Protein AF-A0A7U7CVU2-F1 (afdb_monomer)

pLDDT: mean 82.15, std 10.12, range [53.09, 92.31]

Sequence (63 aa):
MKELLEKISEHAMAFDKDENPAEYNEVLKLIKKGFVNRLNSTEEKEVIFVRITLEGRKALLKL

Structure (mmCIF, N/CA/C/O backbone):
data_AF-A0A7U7CVU2-F1
#
_entry.id   AF-A0A7U7CVU2-F1
#
loop_
_atom_site.group_PDB
_atom_site.id
_atom_site.type_symbol
_atom_site.label_atom_id
_atom_site.label_alt_id
_atom_site.label_comp_id
_atom_site.label_asym_id
_atom_site.label_entity_id
_atom_site.label_seq_id
_atom_site.pdbx_PDB_ins_code
_atom_site.Cartn_x
_atom_site.Cartn_y
_atom_site.Cartn_z
_atom_site.occupancy
_atom_site.B_iso_or_equiv
_atom_site.auth_seq_id
_atom_site.auth_comp_id
_atom_site.auth_asym_id
_atom_site.auth_atom_id
_atom_site.pdbx_PDB_model_num
ATOM 1 N N . MET A 1 1 ? -2.119 10.246 -0.766 1.00 62.38 1 MET A N 1
ATOM 2 C CA . MET A 1 1 ? -2.234 9.387 0.442 1.00 62.38 1 MET A CA 1
ATOM 3 C C . MET A 1 1 ? -3.606 8.717 0.609 1.00 62.38 1 MET A C 1
ATOM 5 O O . MET A 1 1 ? -3.598 7.518 0.840 1.00 62.38 1 MET 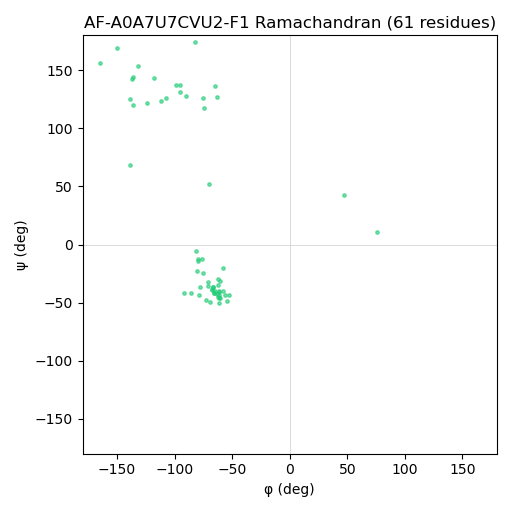A O 1
ATOM 9 N N . LYS A 1 2 ? -4.757 9.411 0.480 1.00 68.94 2 LYS A N 1
ATOM 10 C CA . LYS A 1 2 ? -6.090 8.762 0.553 1.00 68.94 2 LYS A CA 1
ATOM 11 C C . LYS A 1 2 ? -6.410 7.914 -0.696 1.00 68.94 2 LYS A C 1
ATOM 13 O O . LYS A 1 2 ? -6.666 6.727 -0.549 1.00 68.94 2 LYS A O 1
ATOM 18 N N . GLU A 1 3 ? -6.198 8.474 -1.892 1.00 76.12 3 GLU A N 1
ATOM 19 C CA . GLU A 1 3 ? -6.404 7.774 -3.177 1.00 76.12 3 GLU A CA 1
ATOM 20 C C . GLU A 1 3 ? -5.610 6.464 -3.312 1.00 76.12 3 GLU A C 1
ATOM 22 O O . GLU A 1 3 ? -6.155 5.451 -3.735 1.00 76.12 3 GLU A O 1
ATOM 27 N N . LEU A 1 4 ? -4.331 6.445 -2.912 1.00 79.50 4 LEU A N 1
ATOM 28 C CA . LEU A 1 4 ? -3.483 5.252 -3.044 1.00 79.50 4 LEU A CA 1
ATOM 29 C C . LEU A 1 4 ? -3.943 4.105 -2.131 1.00 79.50 4 LEU A C 1
ATOM 31 O O . LEU A 1 4 ? -3.911 2.944 -2.525 1.00 79.50 4 LEU A O 1
ATOM 35 N N . LEU A 1 5 ? -4.382 4.425 -0.910 1.00 77.94 5 LEU A N 1
ATOM 36 C CA . LEU A 1 5 ? -4.926 3.427 0.009 1.00 77.94 5 LEU A CA 1
ATOM 37 C C . LEU A 1 5 ? -6.302 2.930 -0.452 1.00 77.94 5 LEU A C 1
ATOM 39 O O . LEU A 1 5 ? -6.568 1.742 -0.300 1.00 77.94 5 LEU A O 1
ATOM 43 N N . GLU A 1 6 ? -7.139 3.796 -1.035 1.00 80.06 6 GLU A N 1
ATOM 44 C CA . GLU A 1 6 ? -8.425 3.418 -1.647 1.00 80.06 6 GLU A CA 1
ATOM 45 C C . GLU A 1 6 ? -8.222 2.446 -2.814 1.00 80.06 6 GLU A C 1
ATOM 47 O O . GLU A 1 6 ? -8.853 1.389 -2.820 1.00 80.06 6 GLU A O 1
ATOM 52 N N . LYS A 1 7 ? -7.261 2.730 -3.709 1.00 78.62 7 LYS A N 1
ATOM 53 C CA . LYS A 1 7 ? -6.854 1.855 -4.828 1.00 78.62 7 LYS A CA 1
ATOM 54 C C . LYS A 1 7 ? -6.518 0.438 -4.335 1.00 78.62 7 LYS A C 1
ATOM 56 O O . LYS A 1 7 ? -6.972 -0.551 -4.896 1.00 78.62 7 LYS A O 1
ATOM 61 N N . ILE A 1 8 ? -5.782 0.339 -3.223 1.00 81.06 8 ILE A N 1
ATOM 62 C CA . ILE A 1 8 ? -5.348 -0.933 -2.613 1.00 81.06 8 ILE A CA 1
ATOM 63 C C . ILE A 1 8 ? -6.467 -1.599 -1.774 1.00 81.06 8 ILE A C 1
ATOM 65 O O . ILE A 1 8 ? -6.342 -2.761 -1.380 1.00 81.06 8 ILE A O 1
ATOM 69 N N . SER A 1 9 ? -7.554 -0.889 -1.442 1.00 70.81 9 SER A N 1
ATOM 70 C CA . SER A 1 9 ? -8.520 -1.346 -0.431 1.00 70.81 9 SER A CA 1
ATOM 71 C C . SER A 1 9 ? -9.453 -2.464 -0.909 1.00 70.81 9 SER A C 1
ATOM 73 O O . SER A 1 9 ? -9.902 -3.263 -0.083 1.00 70.81 9 SER A O 1
ATOM 75 N N . GLU A 1 10 ? -9.683 -2.571 -2.221 1.00 65.25 10 GLU A N 1
ATOM 76 C CA . GLU A 1 10 ? -10.582 -3.577 -2.797 1.00 65.25 10 GLU A CA 1
ATOM 77 C C . GLU A 1 10 ? -9.887 -4.924 -3.051 1.00 65.25 10 GLU A C 1
ATOM 79 O O . GLU A 1 10 ? -10.439 -5.968 -2.703 1.00 65.25 10 GLU A O 1
ATOM 84 N N . HIS A 1 11 ? -8.647 -4.943 -3.559 1.00 74.38 11 HIS A N 1
ATOM 85 C CA . HIS A 1 11 ? -7.944 -6.179 -3.933 1.00 74.38 11 HIS A CA 1
ATOM 86 C C . HIS A 1 11 ? -6.417 -6.080 -3.777 1.00 74.38 11 HIS A C 1
ATOM 88 O O . HIS A 1 11 ? -5.859 -5.010 -3.547 1.00 74.38 11 HIS A O 1
ATOM 94 N N . ALA A 1 12 ? -5.725 -7.222 -3.884 1.00 78.06 12 ALA A N 1
ATOM 95 C CA . ALA A 1 12 ? -4.268 -7.229 -3.982 1.00 78.06 12 ALA A CA 1
ATOM 96 C C . ALA A 1 12 ? -3.844 -6.509 -5.269 1.00 78.06 12 ALA A C 1
ATOM 98 O O . ALA A 1 12 ? -4.310 -6.860 -6.351 1.00 78.06 12 ALA A O 1
ATOM 99 N N . MET A 1 13 ? -2.962 -5.520 -5.143 1.00 86.00 13 MET A N 1
ATOM 100 C CA . MET A 1 13 ? -2.500 -4.709 -6.266 1.00 86.00 13 MET A CA 1
ATOM 101 C C . MET A 1 13 ? -1.006 -4.863 -6.489 1.00 86.00 13 MET A C 1
ATOM 103 O O . MET A 1 13 ? -0.241 -4.964 -5.530 1.00 86.00 13 MET A O 1
ATOM 107 N N . ALA A 1 14 ? -0.614 -4.850 -7.759 1.00 86.31 14 ALA A N 1
ATOM 108 C CA . ALA A 1 14 ? 0.771 -4.813 -8.193 1.00 86.31 14 ALA A CA 1
ATOM 109 C C . ALA A 1 14 ? 1.190 -3.367 -8.475 1.00 86.31 14 ALA A C 1
ATOM 111 O O . ALA A 1 14 ? 0.441 -2.624 -9.107 1.00 86.31 14 ALA A O 1
ATOM 112 N N . PHE A 1 15 ? 2.387 -2.990 -8.036 1.00 86.25 15 PHE A N 1
ATOM 113 C CA . PHE A 1 15 ? 3.022 -1.725 -8.398 1.00 86.25 15 PHE A CA 1
ATOM 114 C C . PHE A 1 15 ? 4.385 -2.015 -9.000 1.00 86.25 15 PHE A C 1
ATOM 116 O O . PHE A 1 15 ? 5.215 -2.639 -8.341 1.00 86.25 15 PHE A O 1
ATOM 123 N N . ASP A 1 16 ? 4.588 -1.557 -10.229 1.00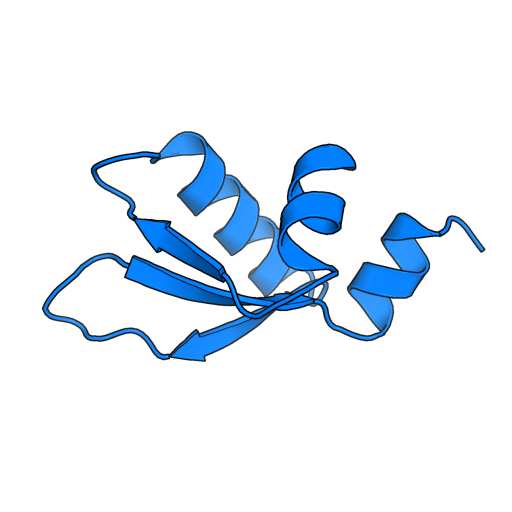 87.25 16 ASP A N 1
ATOM 124 C CA . ASP A 1 16 ? 5.838 -1.669 -10.973 1.00 87.25 16 ASP A CA 1
ATOM 125 C C . ASP A 1 16 ? 6.661 -0.381 -10.804 1.00 87.25 16 ASP A C 1
ATOM 127 O O . ASP A 1 16 ? 6.129 0.730 -10.920 1.00 87.25 16 ASP A O 1
ATOM 131 N N . LYS A 1 17 ? 7.947 -0.523 -10.478 1.00 86.88 17 LYS A N 1
ATOM 132 C CA . LYS A 1 17 ? 8.865 0.603 -10.276 1.00 86.88 17 LYS A CA 1
ATOM 133 C C . LYS A 1 17 ? 9.225 1.323 -11.578 1.00 86.88 17 LYS A C 1
ATOM 135 O O . LYS A 1 17 ? 9.439 2.533 -11.523 1.00 86.88 17 LYS A O 1
ATOM 140 N N . ASP A 1 18 ? 9.287 0.620 -12.705 1.00 86.88 18 ASP A N 1
ATOM 141 C CA . ASP A 1 18 ? 9.640 1.194 -14.007 1.00 86.88 18 ASP A CA 1
ATOM 142 C C . ASP A 1 18 ? 8.454 1.948 -14.617 1.00 86.88 18 ASP A C 1
ATOM 144 O O . ASP A 1 18 ? 8.629 3.016 -15.202 1.00 86.88 18 ASP A O 1
ATOM 148 N N . GLU A 1 19 ? 7.233 1.438 -14.425 1.00 87.19 19 GLU A N 1
ATOM 149 C CA . GLU A 1 19 ? 6.017 2.090 -14.923 1.00 87.19 19 GLU A CA 1
ATOM 150 C C . GLU A 1 19 ? 5.581 3.262 -14.028 1.00 87.19 19 GLU A C 1
ATOM 152 O O . GLU A 1 19 ? 5.234 4.334 -14.522 1.00 87.19 19 GLU A O 1
ATOM 157 N N . ASN A 1 20 ? 5.612 3.082 -12.700 1.00 85.81 20 ASN A N 1
ATOM 158 C CA . ASN A 1 20 ? 5.079 4.051 -11.737 1.00 85.81 20 ASN A CA 1
ATOM 159 C C . ASN A 1 20 ? 5.999 4.225 -10.507 1.00 85.81 20 ASN A C 1
ATOM 161 O O . ASN A 1 20 ? 5.613 3.901 -9.376 1.00 85.81 20 ASN A O 1
ATOM 165 N N . PRO A 1 21 ? 7.201 4.817 -10.667 1.00 88.19 21 PRO A N 1
ATOM 166 C CA . PRO A 1 21 ? 8.197 4.931 -9.593 1.00 88.19 21 PRO A CA 1
ATOM 167 C C . PRO A 1 21 ? 7.722 5.769 -8.396 1.00 88.19 21 PRO A C 1
ATOM 169 O O . PRO A 1 21 ? 8.139 5.538 -7.257 1.00 88.19 21 PRO A O 1
ATOM 172 N N . ALA A 1 22 ? 6.851 6.755 -8.626 1.00 89.19 22 ALA A N 1
ATOM 173 C CA . ALA A 1 22 ? 6.289 7.582 -7.561 1.00 89.19 22 ALA A CA 1
ATOM 174 C C . ALA A 1 22 ? 5.322 6.782 -6.670 1.00 89.19 22 ALA A C 1
ATOM 176 O O . ALA A 1 22 ? 5.480 6.788 -5.445 1.00 89.19 22 ALA A O 1
ATOM 177 N N . GLU A 1 23 ? 4.376 6.050 -7.274 1.00 87.75 23 GLU A N 1
ATOM 178 C CA . GLU A 1 23 ? 3.450 5.177 -6.539 1.00 87.75 23 GLU A CA 1
ATOM 179 C C . GLU A 1 23 ? 4.215 4.051 -5.836 1.00 87.75 23 GLU A C 1
ATOM 181 O O . GLU A 1 23 ? 3.982 3.802 -4.655 1.00 87.75 23 GLU A O 1
ATOM 186 N N . TYR A 1 24 ? 5.198 3.439 -6.504 1.00 90.00 24 TYR A N 1
ATOM 187 C CA . TYR A 1 24 ? 6.050 2.406 -5.914 1.00 90.00 24 TYR A CA 1
ATOM 188 C C . TYR A 1 24 ? 6.723 2.881 -4.614 1.00 90.00 24 TYR A C 1
ATOM 190 O O . TYR A 1 24 ? 6.643 2.222 -3.573 1.00 90.00 24 TYR A O 1
ATOM 198 N N . ASN A 1 25 ? 7.331 4.071 -4.630 1.00 90.31 25 ASN A N 1
ATOM 199 C CA . ASN A 1 25 ? 7.967 4.651 -3.446 1.00 90.31 25 ASN A CA 1
ATOM 200 C C . ASN A 1 25 ? 6.963 5.023 -2.344 1.00 90.31 25 ASN A C 1
ATOM 202 O O . ASN A 1 25 ? 7.266 4.872 -1.156 1.00 90.31 25 ASN A O 1
ATOM 206 N N . GLU A 1 26 ? 5.773 5.513 -2.698 1.00 91.06 26 GLU A N 1
ATOM 207 C CA . GLU A 1 26 ? 4.692 5.747 -1.732 1.00 91.06 26 GLU A CA 1
ATOM 208 C C . GLU A 1 26 ? 4.245 4.436 -1.073 1.00 91.06 26 GLU A C 1
ATOM 210 O O . GLU A 1 26 ? 4.136 4.371 0.154 1.00 91.06 26 GLU A O 1
ATOM 215 N N . VAL A 1 27 ? 4.064 3.368 -1.852 1.00 89.62 27 VAL A N 1
ATOM 216 C CA . VAL A 1 27 ? 3.694 2.043 -1.345 1.00 89.62 27 VAL A CA 1
ATOM 217 C C . VAL A 1 27 ? 4.764 1.503 -0.397 1.00 89.62 27 VAL A C 1
ATOM 219 O O . VAL A 1 27 ? 4.419 1.046 0.691 1.00 89.62 27 VAL A O 1
ATOM 222 N N . LEU A 1 28 ? 6.056 1.638 -0.713 1.00 89.94 28 LEU A N 1
ATOM 223 C CA . LEU A 1 28 ? 7.139 1.273 0.212 1.00 89.94 28 LEU A CA 1
ATOM 224 C C . LEU A 1 28 ? 7.057 2.029 1.547 1.00 89.94 28 LEU A C 1
ATOM 226 O O . LEU A 1 28 ? 7.258 1.439 2.614 1.00 89.94 28 LEU A O 1
ATOM 230 N N . LYS A 1 29 ? 6.718 3.325 1.522 1.00 92.31 29 LYS A N 1
ATOM 231 C CA . LYS A 1 29 ? 6.488 4.102 2.7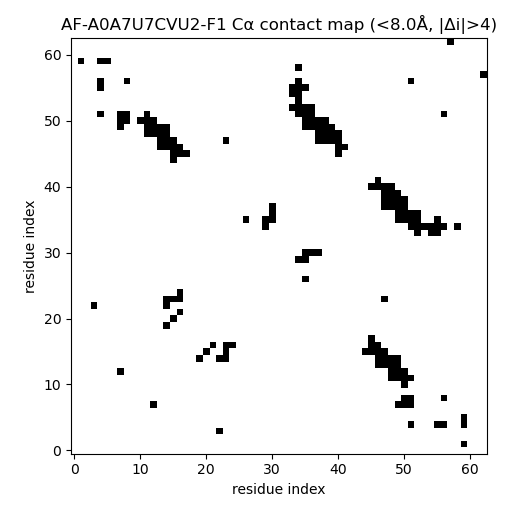53 1.00 92.31 29 LYS A CA 1
ATOM 232 C C . LYS A 1 29 ? 5.279 3.574 3.524 1.00 92.31 29 LYS A C 1
ATOM 234 O O . LYS A 1 29 ? 5.340 3.511 4.750 1.00 92.31 29 LYS A O 1
ATOM 239 N N . LEU A 1 30 ? 4.197 3.198 2.843 1.00 90.25 30 LEU A N 1
ATOM 240 C CA . LEU A 1 30 ? 3.008 2.619 3.475 1.00 90.25 30 LEU A CA 1
ATOM 241 C C . LEU A 1 30 ? 3.299 1.234 4.081 1.00 90.25 30 LEU A C 1
ATOM 243 O O . LEU A 1 30 ? 2.806 0.955 5.174 1.00 90.25 30 LEU A O 1
ATOM 247 N N . ILE A 1 31 ? 4.140 0.416 3.433 1.00 90.81 31 ILE A N 1
ATOM 248 C CA . ILE A 1 31 ? 4.630 -0.863 3.977 1.00 90.81 31 ILE A CA 1
ATOM 249 C C . ILE A 1 31 ? 5.413 -0.605 5.262 1.00 90.81 31 ILE A C 1
ATOM 251 O O . ILE A 1 31 ? 5.115 -1.188 6.301 1.00 90.81 31 ILE A O 1
ATOM 255 N N . LYS A 1 32 ? 6.375 0.325 5.226 1.00 91.50 32 LYS A N 1
ATOM 256 C CA . LYS A 1 32 ? 7.196 0.675 6.397 1.00 91.50 32 LYS A CA 1
ATOM 257 C C . LYS A 1 32 ? 6.361 1.208 7.568 1.00 91.50 32 LYS A C 1
ATOM 259 O O . LYS A 1 32 ? 6.731 1.009 8.719 1.00 91.50 32 LYS A O 1
ATOM 264 N N . LYS A 1 33 ? 5.242 1.877 7.278 1.00 90.44 33 LYS A N 1
ATOM 265 C CA . LYS A 1 33 ? 4.274 2.362 8.276 1.00 90.44 33 LYS A CA 1
ATOM 266 C C . LYS A 1 33 ? 3.288 1.285 8.758 1.00 90.44 33 LYS A C 1
ATOM 268 O O . LYS A 1 33 ? 2.497 1.571 9.647 1.00 90.44 33 LYS A O 1
ATOM 273 N N . GLY A 1 34 ? 3.302 0.081 8.18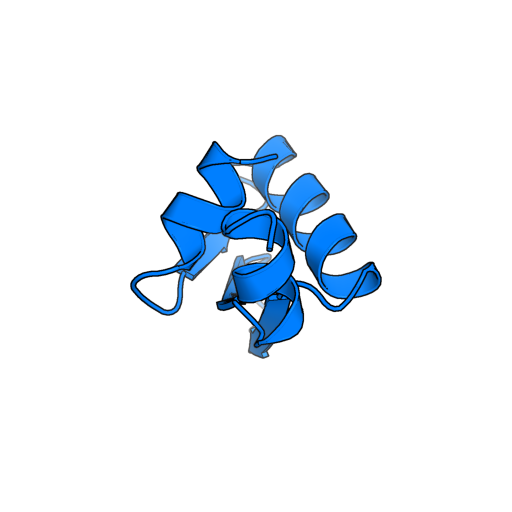1 1.00 90.81 34 GLY A N 1
ATOM 274 C CA . GLY A 1 34 ? 2.395 -1.014 8.540 1.00 90.81 34 GLY A CA 1
ATOM 275 C C . GLY A 1 34 ? 0.964 -0.867 8.007 1.00 90.81 34 GLY A C 1
ATOM 276 O O . GLY A 1 34 ? 0.081 -1.625 8.405 1.00 90.81 34 GLY A O 1
ATOM 277 N N . PHE A 1 35 ? 0.708 0.086 7.104 1.00 90.88 35 PHE A N 1
ATOM 278 C CA . PHE A 1 35 ? -0.622 0.307 6.518 1.00 90.88 35 PHE A CA 1
ATOM 279 C C . PHE A 1 35 ? -0.944 -0.663 5.375 1.00 90.88 35 PHE A C 1
ATOM 281 O O . PHE A 1 35 ? -2.111 -0.918 5.079 1.00 90.88 35 PHE A O 1
ATOM 288 N N . VAL A 1 36 ? 0.077 -1.232 4.740 1.00 90.88 36 VAL A N 1
ATOM 289 C CA . VAL A 1 36 ? -0.061 -2.252 3.695 1.00 90.88 36 VAL A CA 1
ATOM 290 C C . VAL A 1 36 ? 0.963 -3.362 3.935 1.00 90.88 36 VAL A C 1
ATOM 292 O O . VAL A 1 36 ? 2.080 -3.102 4.373 1.00 90.88 36 VAL A O 1
ATOM 295 N N . ASN A 1 37 ? 0.584 -4.602 3.648 1.00 90.06 37 ASN A N 1
ATOM 296 C CA . ASN A 1 37 ? 1.476 -5.754 3.679 1.00 90.06 37 ASN A CA 1
ATOM 297 C C . ASN A 1 37 ? 1.960 -6.071 2.269 1.00 90.06 37 ASN A C 1
ATOM 299 O O . ASN A 1 37 ? 1.160 -6.104 1.333 1.00 90.06 37 ASN A O 1
ATOM 303 N N . ARG A 1 38 ? 3.255 -6.369 2.142 1.00 88.31 38 ARG A N 1
ATOM 304 C CA . ARG A 1 38 ? 3.837 -6.955 0.932 1.00 88.31 38 ARG A CA 1
ATOM 305 C C . ARG A 1 38 ? 3.460 -8.436 0.875 1.00 88.31 38 ARG A C 1
ATOM 307 O O . ARG A 1 38 ? 3.691 -9.153 1.842 1.00 88.31 38 ARG A O 1
ATOM 314 N N . LEU A 1 39 ? 2.866 -8.873 -0.231 1.00 83.56 39 LEU A N 1
ATOM 315 C CA . LEU A 1 39 ? 2.430 -10.256 -0.437 1.00 83.56 39 LEU A CA 1
ATOM 316 C C . LEU A 1 39 ? 3.497 -11.106 -1.122 1.00 83.56 39 LEU A C 1
ATOM 318 O O . LEU A 1 39 ? 3.676 -12.249 -0.731 1.00 83.56 39 LEU A O 1
ATOM 322 N N . ASN A 1 40 ? 4.183 -10.560 -2.129 1.00 72.50 40 ASN A N 1
ATOM 323 C CA . ASN A 1 40 ? 5.312 -11.198 -2.803 1.00 72.50 40 ASN A CA 1
ATOM 324 C C . ASN A 1 40 ? 6.089 -10.169 -3.633 1.00 72.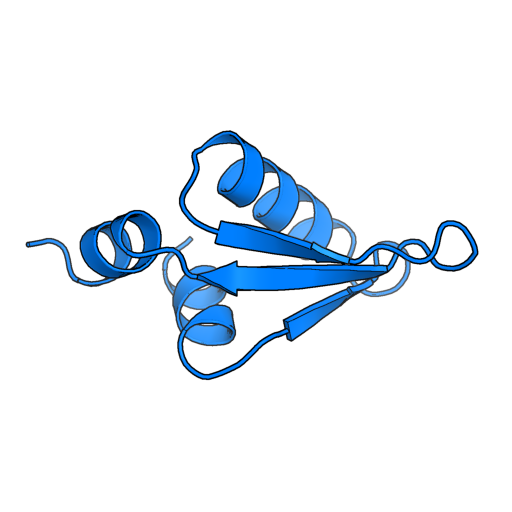50 40 ASN A C 1
ATOM 326 O O . ASN A 1 40 ? 5.548 -9.139 -4.048 1.00 72.50 40 ASN A O 1
ATOM 330 N N . SER A 1 41 ? 7.355 -10.479 -3.886 1.00 63.91 41 SER A N 1
ATOM 331 C CA . SER A 1 41 ? 8.166 -9.858 -4.929 1.00 63.91 41 SER A CA 1
ATOM 332 C C . SER A 1 41 ? 8.934 -10.947 -5.645 1.00 63.91 41 SER A C 1
ATOM 334 O O . SER A 1 41 ? 9.718 -11.655 -5.019 1.00 63.91 41 SER A O 1
ATOM 336 N N . THR A 1 42 ? 8.712 -11.085 -6.939 1.00 61.50 42 THR A N 1
ATOM 337 C CA . THR A 1 42 ? 9.638 -11.813 -7.801 1.00 61.50 42 THR A CA 1
ATOM 338 C C . THR A 1 42 ? 10.858 -10.925 -8.005 1.00 61.50 42 THR A C 1
ATOM 340 O O . THR A 1 42 ? 10.699 -9.843 -8.546 1.00 61.50 42 THR A O 1
ATOM 343 N N . GLU A 1 43 ? 12.055 -11.331 -7.576 1.00 55.38 43 GLU A N 1
ATOM 344 C CA . GLU A 1 43 ? 13.286 -10.529 -7.749 1.00 55.38 43 GLU A CA 1
ATOM 345 C C . GLU A 1 43 ? 13.591 -10.193 -9.221 1.00 55.38 43 GLU A C 1
ATOM 347 O O . GLU A 1 43 ? 14.282 -9.222 -9.503 1.00 55.38 43 GLU A O 1
ATOM 352 N N . GLU A 1 44 ? 13.017 -10.946 -10.162 1.00 58.72 44 GLU A N 1
ATOM 353 C CA . GLU A 1 44 ? 13.165 -10.727 -11.606 1.00 58.72 44 GLU A CA 1
ATOM 354 C C . GLU A 1 44 ? 12.337 -9.566 -12.172 1.00 58.72 44 GLU A C 1
ATOM 356 O O . GLU A 1 44 ? 12.555 -9.158 -13.310 1.00 58.72 44 GLU A O 1
ATOM 361 N N . LYS A 1 45 ? 11.378 -9.025 -11.414 1.00 64.19 45 LYS A N 1
ATOM 362 C CA . LYS A 1 45 ? 10.585 -7.860 -11.823 1.00 64.19 45 LYS A CA 1
ATOM 363 C C . LYS A 1 45 ? 10.440 -6.962 -10.610 1.00 64.19 45 LYS A C 1
ATOM 365 O O . LYS A 1 45 ? 9.966 -7.439 -9.585 1.00 64.19 45 LYS A O 1
ATOM 370 N N . GLU A 1 46 ? 10.821 -5.687 -10.694 1.00 80.94 46 GLU A N 1
ATOM 371 C CA . GLU A 1 46 ? 10.663 -4.701 -9.607 1.00 80.94 46 GLU A CA 1
ATOM 372 C C . GLU A 1 46 ? 9.177 -4.335 -9.379 1.00 80.94 46 GLU A C 1
ATOM 374 O O . GLU A 1 46 ? 8.776 -3.175 -9.345 1.00 80.94 46 GLU A O 1
ATOM 379 N N . VAL A 1 47 ? 8.347 -5.365 -9.214 1.00 84.75 47 VAL A N 1
ATOM 380 C CA . VAL A 1 47 ? 6.911 -5.350 -9.010 1.00 84.75 47 VAL A CA 1
ATOM 381 C C . VAL A 1 47 ? 6.642 -5.816 -7.587 1.00 84.75 47 VAL A C 1
ATOM 383 O O . VAL A 1 47 ? 7.039 -6.911 -7.173 1.00 84.75 47 VAL A O 1
ATOM 386 N N . ILE A 1 48 ? 5.942 -4.988 -6.819 1.00 86.19 48 ILE A N 1
ATOM 387 C CA . ILE A 1 48 ? 5.495 -5.332 -5.471 1.00 86.19 48 ILE A CA 1
ATOM 388 C C . ILE A 1 48 ? 3.996 -5.573 -5.459 1.00 86.19 48 ILE A C 1
ATOM 390 O O . ILE A 1 48 ? 3.207 -4.717 -5.850 1.00 86.19 48 ILE A O 1
ATOM 394 N N . PHE A 1 49 ? 3.603 -6.739 -4.953 1.00 88.25 49 PHE A N 1
ATOM 395 C CA . PHE A 1 49 ? 2.207 -7.022 -4.654 1.00 88.25 49 PHE A CA 1
ATOM 396 C C . PHE A 1 49 ? 1.913 -6.596 -3.226 1.00 88.25 49 PHE A C 1
ATOM 398 O O . PHE A 1 49 ? 2.615 -7.011 -2.299 1.00 88.25 49 PHE A O 1
ATOM 405 N N . VAL A 1 50 ? 0.874 -5.790 -3.035 1.00 89.62 50 VAL A N 1
ATOM 406 C CA . VAL A 1 50 ? 0.488 -5.284 -1.719 1.00 89.62 50 VAL A CA 1
ATOM 407 C C . VAL A 1 50 ? -0.994 -5.451 -1.440 1.00 89.62 50 VAL A C 1
ATOM 409 O O . VAL A 1 50 ? -1.826 -5.487 -2.345 1.00 89.62 50 VAL A O 1
ATOM 412 N N . ARG A 1 51 ? -1.321 -5.536 -0.150 1.00 89.50 51 ARG A N 1
ATOM 413 C CA . ARG A 1 51 ? -2.693 -5.553 0.359 1.00 89.50 51 ARG A CA 1
ATOM 414 C C . ARG A 1 51 ? -2.811 -4.655 1.577 1.00 89.50 51 ARG A C 1
ATOM 416 O O . ARG A 1 51 ? -1.914 -4.637 2.417 1.00 89.50 51 ARG A O 1
ATOM 423 N N . ILE A 1 52 ? -3.930 -3.951 1.707 1.00 89.62 52 ILE A N 1
ATOM 424 C CA . ILE A 1 52 ? -4.175 -3.085 2.860 1.00 89.62 52 ILE A CA 1
ATOM 425 C C . ILE A 1 52 ? -4.280 -3.895 4.162 1.00 89.62 52 ILE A C 1
ATOM 427 O O . ILE A 1 52 ? -4.921 -4.951 4.215 1.00 89.62 52 ILE A O 1
ATOM 431 N N . THR A 1 53 ? -3.640 -3.410 5.225 1.00 89.19 53 THR A N 1
ATOM 432 C CA . THR A 1 53 ? -3.757 -3.995 6.569 1.00 89.19 53 THR A CA 1
ATOM 433 C C . THR A 1 53 ? -5.017 -3.485 7.271 1.00 89.19 53 THR A C 1
ATOM 435 O O . THR A 1 53 ? -5.743 -2.627 6.762 1.00 89.19 53 THR A O 1
ATOM 438 N N . LEU A 1 54 ? -5.319 -4.024 8.456 1.00 88.75 54 LEU A N 1
ATOM 439 C CA . LEU A 1 54 ? -6.396 -3.486 9.292 1.00 88.75 54 LEU A CA 1
ATOM 440 C C . LEU A 1 54 ? -6.113 -2.028 9.691 1.00 88.75 54 LEU A C 1
ATOM 442 O O . LEU A 1 54 ? -7.006 -1.190 9.620 1.00 88.75 54 LEU A O 1
ATOM 446 N N . GLU A 1 55 ? -4.863 -1.715 10.029 1.00 88.56 55 GLU A N 1
ATOM 447 C CA . GLU A 1 55 ? -4.434 -0.364 10.399 1.00 88.56 55 GLU A CA 1
ATOM 448 C C . GLU A 1 55 ? -4.498 0.603 9.212 1.00 88.56 55 GLU A C 1
ATOM 450 O O . GLU A 1 55 ? -4.957 1.732 9.363 1.00 88.56 55 GLU A O 1
ATOM 455 N N . GLY A 1 56 ? -4.132 0.154 8.004 1.00 89.06 56 GLY A N 1
ATOM 456 C CA . GLY A 1 56 ? -4.310 0.952 6.788 1.00 89.06 56 GLY A CA 1
ATOM 457 C C . GLY A 1 56 ? -5.776 1.278 6.515 1.00 89.06 56 GLY A C 1
ATOM 458 O O . GLY A 1 56 ? -6.098 2.411 6.165 1.00 89.06 56 GLY A O 1
ATOM 459 N N . ARG A 1 57 ? -6.678 0.314 6.744 1.00 87.25 57 ARG A N 1
ATOM 460 C CA . ARG A 1 57 ? -8.129 0.529 6.623 1.00 87.25 57 ARG A CA 1
ATOM 461 C C . ARG A 1 57 ? -8.665 1.502 7.668 1.00 87.25 57 ARG A C 1
ATOM 463 O O . ARG A 1 57 ? -9.448 2.377 7.316 1.00 87.25 57 ARG A O 1
ATOM 470 N N . LYS A 1 58 ? -8.218 1.408 8.922 1.00 87.25 58 LYS A N 1
ATOM 471 C CA . LYS A 1 58 ? -8.571 2.389 9.965 1.00 87.25 58 LYS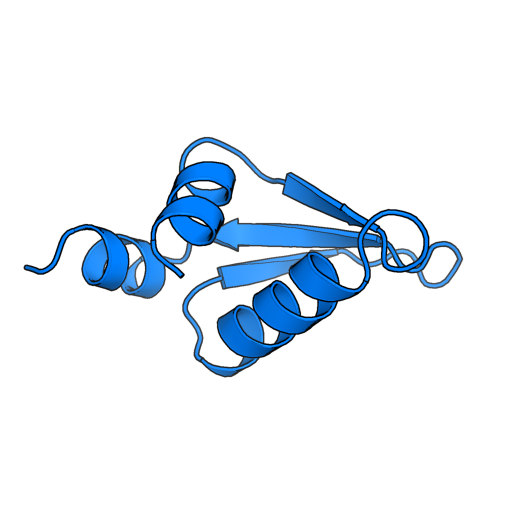 A CA 1
ATOM 472 C C . LYS A 1 58 ? -8.095 3.796 9.595 1.00 87.25 58 LYS A C 1
ATOM 474 O O . LYS A 1 58 ? -8.876 4.740 9.661 1.00 87.25 58 LYS A O 1
ATOM 479 N N . ALA A 1 59 ? -6.850 3.923 9.128 1.00 84.56 59 ALA A N 1
ATOM 480 C CA . ALA A 1 59 ? -6.286 5.195 8.680 1.00 84.56 59 ALA A CA 1
ATOM 481 C C . ALA A 1 59 ? -7.047 5.790 7.481 1.00 84.56 59 ALA A C 1
ATOM 483 O O . ALA A 1 59 ? -7.200 7.009 7.395 1.00 84.56 59 ALA A O 1
ATOM 484 N N . LEU A 1 60 ? -7.555 4.941 6.581 1.00 83.25 60 LEU A N 1
ATOM 485 C CA . LEU A 1 60 ? -8.407 5.352 5.465 1.00 83.25 60 LEU A CA 1
ATOM 486 C C . LEU A 1 60 ? -9.762 5.901 5.943 1.00 83.25 60 LEU A C 1
ATOM 488 O O . LEU A 1 60 ? -10.239 6.912 5.424 1.00 83.25 60 LEU A O 1
ATOM 492 N N . LEU A 1 61 ? -10.360 5.244 6.940 1.00 81.38 61 LEU A N 1
ATOM 493 C CA . LEU A 1 61 ? -11.691 5.557 7.463 1.00 81.38 61 LEU A CA 1
ATOM 494 C C . LEU A 1 61 ? -11.723 6.743 8.442 1.00 81.38 61 LEU A C 1
ATOM 496 O O . LEU A 1 61 ? -12.815 7.232 8.716 1.00 81.38 61 LEU A O 1
ATOM 500 N N . LYS A 1 62 ? -10.573 7.235 8.938 1.00 66.75 62 LYS A N 1
ATOM 501 C CA . LYS A 1 62 ? -10.497 8.314 9.953 1.00 66.75 62 LYS A CA 1
ATOM 502 C C . LYS A 1 62 ? -11.462 8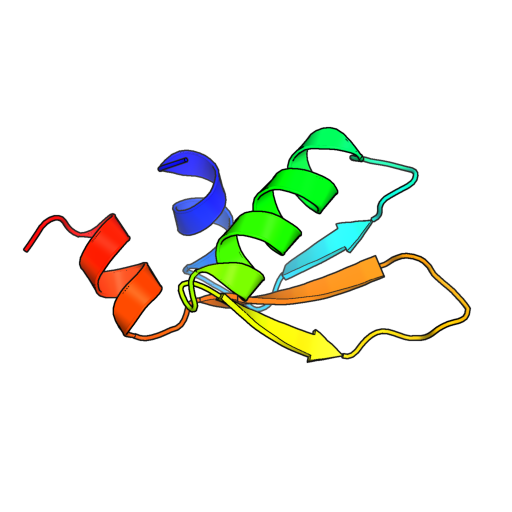.083 11.142 1.00 66.75 62 LYS A C 1
ATOM 504 O O . LYS 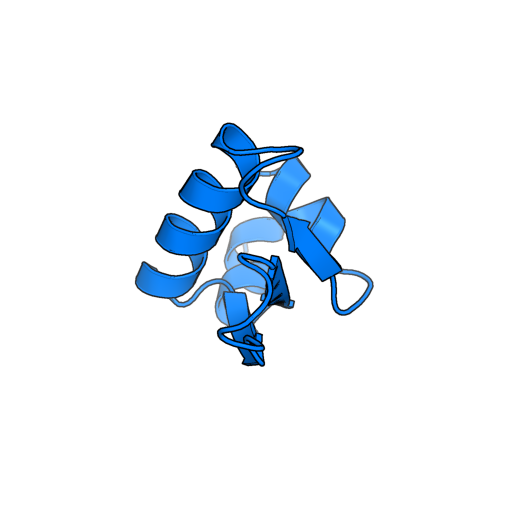A 1 62 ? -12.137 9.017 11.573 1.00 66.75 62 LYS A O 1
ATOM 509 N N . LEU A 1 63 ? -11.541 6.844 11.637 1.00 53.09 63 LEU A N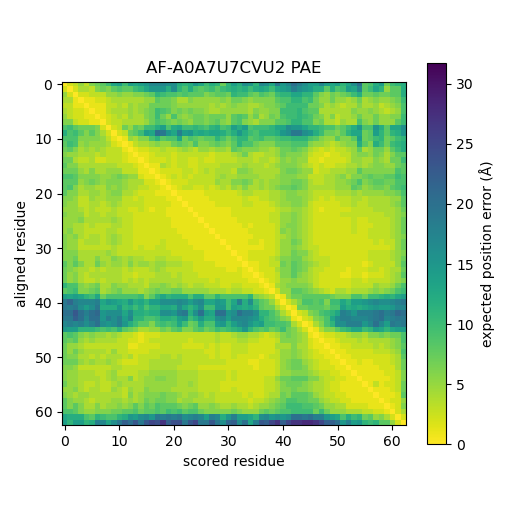 1
ATOM 510 C CA . LEU A 1 63 ? -12.178 6.537 12.927 1.00 53.09 63 LEU A CA 1
ATOM 511 C C . LEU A 1 63 ? -11.240 6.879 14.086 1.00 53.09 63 LEU A C 1
ATOM 513 O O . LEU A 1 63 ? -10.018 6.651 13.924 1.00 53.09 63 LEU A O 1
#

Foldseek 3Di:
DLVLLVVQAPHWDKDFCVVCVPSLVVVVVCCVVVQKPFPDDDPVGNITTIHGDPVVVCVNVVD

Secondary structure (DSSP, 8-state):
-HHHHHHHHSS-EEEETTT-HHHHHHHHHHHHTTSEEEEE--TTS-EEEEEE-HHHHHHHHT-

Radius of gyration: 11.12 Å; Cα contacts (8 Å, |Δi|>4): 89; chains: 1; bounding box: 26×21×28 Å

Mean predicted aligned error: 5.73 Å

Solvent-accessible surface area (backbone atoms only — not comparable to full-atom values): 3586 Å² total; per-residue (Å²): 115,66,67,63,51,56,68,27,61,82,45,80,39,76,37,39,40,87,84,37,48,68,61,33,53,51,50,52,51,34,37,78,70,54,26,25,43,78,75,53,65,56,90,92,45,74,37,44,29,31,34,57,30,73,61,28,50,42,65,71,66,70,117

Nearest PDB structures (foldseek):
  5ffx-assembly1_A  TM=7.177E-01  e=1.187E-01  Staphylococcus aureus
  4ld5-assembly1_A  TM=7.176E-01  e=4.653E-01  Staphylococcus aureus
  2fbh-assembly1_A  TM=6.215E-01  e=2.050E-01  Pseudomonas aeruginosa
  7nyx-assembly1_D  TM=7.404E-01  e=4.982E-01  Photorhabdus thracensis
  4lll-assembly1_A  TM=7.650E-01  e=6.114E-01  Staphylococcus aureus